Protein AF-A0A4W5KVM6-F1 (afdb_monomer_lite)

Organism: NCBI:txid62062

pLDDT: mean 79.89, std 21.56, range [33.38, 98.5]

Foldseek 3Di:
DDPLVVVLVVLLVVLVVVLVVVLVVLLVVLVVVLCVVCVPPPPPVVNVVSVVVSVVVSVVSSVVSVVVSVVVSVVVSVVVVVVVVVVVVVVVVVVPDDPPDDDDDDDDDDDDDDDDDDDDDDDDDDD

Sequence (127 aa):
MSSNEVFQTQLCTIMDIFVESAVREVSRLLDECFVAVMGNEENSLLKREMTRVNKTNTRKFASFMEVLSKTSIEKIALLTYVVESEVRAVEKTAENRPLRRAGGRTEGKPLRGEHVTDLAKVGYVPS

Structure (mmCIF, N/CA/C/O backbone):
data_AF-A0A4W5KVM6-F1
#
_entry.id   AF-A0A4W5KVM6-F1
#
loop_
_atom_site.group_PDB
_atom_site.id
_atom_site.type_symbol
_atom_site.label_atom_id
_atom_site.label_alt_id
_atom_site.label_comp_id
_atom_site.label_asym_id
_atom_site.label_entity_id
_atom_site.label_seq_id
_atom_site.pdbx_PDB_ins_code
_atom_site.Cartn_x
_atom_site.Cartn_y
_atom_site.Cartn_z
_atom_site.occupancy
_atom_site.B_iso_or_equiv
_atom_site.auth_seq_id
_atom_site.auth_comp_id
_atom_site.auth_asym_id
_atom_site.auth_atom_id
_atom_site.pdbx_PDB_model_num
ATOM 1 N N . MET A 1 1 ? -16.556 -11.329 21.165 1.00 61.12 1 MET A N 1
ATOM 2 C CA . MET A 1 1 ? -15.621 -10.225 20.881 1.00 61.12 1 MET A CA 1
ATOM 3 C C . MET A 1 1 ? -16.318 -8.924 21.204 1.00 61.12 1 MET A C 1
ATOM 5 O O . MET A 1 1 ? -17.520 -8.829 20.961 1.00 61.12 1 MET A O 1
ATOM 9 N N . SER A 1 2 ? -15.610 -7.970 21.798 1.00 80.25 2 SER A N 1
ATOM 10 C CA . SER A 1 2 ? -16.147 -6.620 22.001 1.00 80.25 2 SER A CA 1
ATOM 11 C C . SER A 1 2 ? -16.291 -5.893 20.653 1.00 80.25 2 SER A C 1
ATOM 13 O O . SER A 1 2 ? -15.625 -6.246 19.679 1.00 80.25 2 SER A O 1
ATOM 15 N N . SER A 1 3 ? -17.158 -4.878 20.566 1.00 81.94 3 SER A N 1
ATOM 16 C CA . SER A 1 3 ? -17.299 -4.053 19.351 1.00 81.94 3 SER A CA 1
ATOM 17 C C . SER A 1 3 ? -15.975 -3.404 18.932 1.00 81.94 3 SER A C 1
ATOM 19 O O . SER A 1 3 ? -15.699 -3.284 17.740 1.00 81.94 3 SER A O 1
ATOM 21 N N . ASN A 1 4 ? -15.137 -3.048 19.909 1.00 83.88 4 ASN A N 1
ATOM 22 C CA . ASN A 1 4 ? -13.805 -2.494 19.690 1.00 83.88 4 ASN A CA 1
ATOM 23 C C . ASN A 1 4 ? -12.874 -3.513 19.017 1.00 83.88 4 ASN A C 1
ATOM 25 O O . ASN A 1 4 ? -12.285 -3.213 17.986 1.00 83.88 4 ASN A O 1
ATOM 29 N N . GLU A 1 5 ? -12.813 -4.750 19.519 1.00 86.38 5 GLU A N 1
ATOM 30 C CA . GLU A 1 5 ? -11.994 -5.816 18.919 1.00 86.38 5 GLU A CA 1
ATOM 31 C C . GLU A 1 5 ? -12.366 -6.092 17.455 1.00 86.38 5 GLU A C 1
ATOM 33 O O . GLU A 1 5 ? -11.486 -6.285 16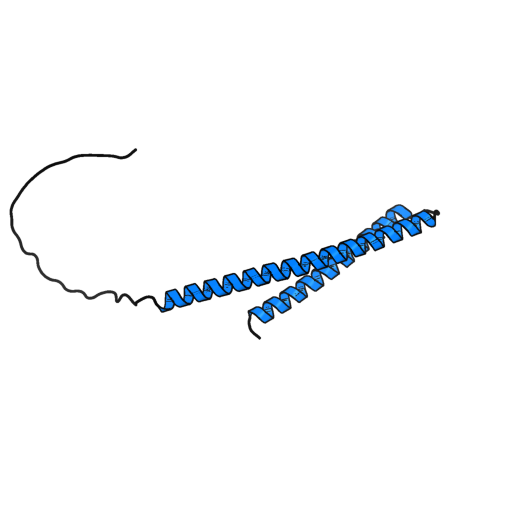.612 1.00 86.38 5 GLU A O 1
ATOM 38 N N . VAL A 1 6 ? -13.666 -6.086 17.139 1.00 90.69 6 VAL A N 1
ATOM 39 C CA . VAL A 1 6 ? -14.152 -6.263 15.761 1.00 90.69 6 VAL A CA 1
ATOM 40 C C . VAL A 1 6 ? -13.706 -5.097 14.880 1.00 90.69 6 VAL A C 1
ATOM 42 O O . VAL A 1 6 ? -13.172 -5.329 13.796 1.00 90.69 6 VAL A O 1
ATOM 45 N N . PHE A 1 7 ? -13.866 -3.860 15.357 1.00 90.69 7 PHE A N 1
ATOM 46 C CA . PHE A 1 7 ? -13.427 -2.664 14.639 1.00 90.69 7 PHE A CA 1
ATOM 47 C C . PHE A 1 7 ? -11.914 -2.671 14.382 1.00 90.69 7 PHE A C 1
ATOM 49 O O . PHE A 1 7 ? -11.499 -2.451 13.247 1.00 90.69 7 PHE A O 1
ATOM 56 N N . GLN A 1 8 ? -11.093 -2.994 15.387 1.00 91.38 8 GLN A N 1
ATOM 57 C CA . GLN A 1 8 ? -9.636 -3.085 15.222 1.00 91.38 8 GLN A CA 1
ATOM 58 C C . GLN A 1 8 ? -9.250 -4.146 14.190 1.00 91.38 8 GLN A C 1
ATOM 60 O O . GLN A 1 8 ? -8.423 -3.896 13.318 1.00 91.38 8 GLN A O 1
ATOM 65 N N . THR A 1 9 ? -9.893 -5.315 14.234 1.00 94.44 9 THR A N 1
ATOM 66 C CA . THR A 1 9 ? -9.628 -6.400 13.277 1.00 94.44 9 THR A CA 1
ATOM 67 C C . THR A 1 9 ? -9.968 -5.981 11.843 1.00 94.44 9 THR A C 1
ATOM 69 O O . THR A 1 9 ? -9.187 -6.213 10.915 1.00 94.44 9 THR A O 1
ATOM 72 N N . GLN A 1 10 ? -11.121 -5.333 11.650 1.00 95.25 10 GLN A N 1
ATOM 73 C CA . GLN A 1 10 ? -11.534 -4.817 10.344 1.00 95.25 10 GLN A CA 1
ATOM 74 C C . GLN A 1 10 ? -10.598 -3.715 9.850 1.00 95.25 10 GLN A C 1
ATOM 76 O O . GLN A 1 10 ? -10.205 -3.729 8.685 1.00 95.25 10 GLN A O 1
ATOM 81 N N . LEU A 1 11 ? -10.204 -2.796 10.732 1.00 95.06 11 LEU A N 1
ATOM 82 C CA . LEU A 1 11 ? -9.277 -1.720 10.407 1.00 95.06 11 LEU A CA 1
ATOM 83 C C . LEU A 1 11 ? -7.919 -2.266 9.955 1.00 95.06 11 LEU A C 1
ATOM 85 O O . LEU A 1 11 ? -7.428 -1.842 8.911 1.00 95.06 11 LEU A O 1
ATOM 89 N N . CYS A 1 12 ? -7.346 -3.231 10.681 1.00 95.88 12 CYS A N 1
ATOM 90 C CA . CYS A 1 12 ? -6.110 -3.902 10.272 1.00 95.88 12 CYS A CA 1
ATOM 91 C C . CYS A 1 12 ? -6.256 -4.526 8.880 1.00 95.88 12 CYS A C 1
ATOM 93 O O . CYS A 1 12 ? -5.450 -4.249 7.999 1.00 95.88 12 CYS A O 1
ATOM 95 N N . THR A 1 13 ? -7.339 -5.273 8.650 1.00 97.50 13 THR A N 1
ATOM 96 C CA . THR A 1 13 ? -7.599 -5.926 7.357 1.00 97.50 13 THR A CA 1
ATOM 97 C C . THR A 1 13 ? -7.682 -4.912 6.210 1.00 97.50 13 THR A C 1
ATOM 99 O O . THR A 1 13 ? -7.096 -5.114 5.149 1.00 97.50 13 THR A O 1
ATOM 102 N N . ILE A 1 14 ? -8.394 -3.799 6.412 1.00 97.06 14 ILE A N 1
ATOM 103 C CA . ILE A 1 14 ? -8.514 -2.728 5.412 1.00 97.06 14 ILE A CA 1
ATOM 104 C C . ILE A 1 14 ? -7.146 -2.105 5.127 1.00 97.06 14 ILE A C 1
ATOM 106 O O . ILE A 1 14 ? -6.797 -1.885 3.967 1.00 97.06 14 ILE A O 1
ATOM 110 N N . MET A 1 15 ? -6.370 -1.826 6.173 1.00 97.56 15 MET A N 1
ATOM 111 C CA . MET A 1 15 ? -5.050 -1.218 6.039 1.00 97.56 15 MET A CA 1
ATOM 112 C C . MET A 1 15 ? -4.055 -2.152 5.347 1.00 97.56 15 MET A C 1
ATOM 114 O O . MET A 1 15 ? -3.281 -1.678 4.519 1.00 97.56 15 MET A O 1
ATOM 118 N N . ASP A 1 16 ? -4.113 -3.459 5.602 1.00 97.25 16 ASP A N 1
ATOM 119 C CA . ASP A 1 16 ? -3.288 -4.454 4.913 1.00 97.25 16 ASP A CA 1
ATOM 120 C C . ASP A 1 16 ? -3.598 -4.482 3.409 1.00 97.25 16 ASP A C 1
ATOM 122 O O . ASP A 1 16 ? -2.691 -4.353 2.583 1.00 97.25 16 ASP A O 1
ATOM 126 N N . ILE A 1 17 ? -4.885 -4.538 3.039 1.00 98.19 17 ILE A N 1
ATOM 127 C CA . ILE A 1 17 ? -5.327 -4.490 1.633 1.00 98.19 17 ILE A CA 1
ATOM 128 C C . ILE A 1 17 ? -4.891 -3.181 0.963 1.00 98.19 17 ILE A C 1
ATOM 130 O O . ILE A 1 17 ? -4.470 -3.178 -0.200 1.00 98.19 17 ILE A O 1
ATOM 134 N N . PHE A 1 18 ? -4.994 -2.061 1.680 1.00 97.75 18 PHE A N 1
ATOM 135 C CA . PHE A 1 18 ? -4.585 -0.751 1.186 1.00 97.75 18 PHE A CA 1
ATOM 136 C C . PHE A 1 18 ? -3.077 -0.688 0.920 1.00 97.75 18 PHE A C 1
ATOM 138 O O . PHE A 1 18 ? -2.670 -0.271 -0.166 1.00 97.75 18 PHE A O 1
ATOM 145 N N . VAL A 1 19 ? -2.252 -1.141 1.870 1.00 98.31 19 VAL A N 1
ATOM 146 C CA . VAL A 1 19 ? -0.791 -1.201 1.718 1.00 98.31 19 VAL A CA 1
ATOM 147 C C . VAL A 1 19 ? -0.414 -2.084 0.535 1.00 98.31 19 VAL A C 1
ATOM 149 O O . VAL A 1 19 ? 0.345 -1.647 -0.330 1.00 98.31 19 VAL A O 1
ATOM 152 N N . GLU A 1 20 ? -0.972 -3.293 0.455 1.00 98.19 20 GLU A N 1
ATOM 153 C CA . GLU A 1 20 ? -0.683 -4.224 -0.636 1.00 98.19 20 GLU A CA 1
ATOM 154 C C . GLU A 1 20 ? -1.044 -3.616 -1.997 1.00 98.19 20 GLU A C 1
ATOM 156 O O . GLU A 1 20 ? -0.243 -3.634 -2.936 1.00 98.19 20 GLU A O 1
ATOM 161 N N . SER A 1 21 ? -2.232 -3.016 -2.094 1.00 98.50 21 SER A N 1
ATOM 162 C CA . SER A 1 21 ? -2.718 -2.412 -3.334 1.00 98.50 21 SER A CA 1
ATOM 163 C C . SER A 1 21 ? -1.875 -1.212 -3.759 1.00 98.50 21 SER A C 1
ATOM 165 O O . SER A 1 21 ? -1.535 -1.099 -4.935 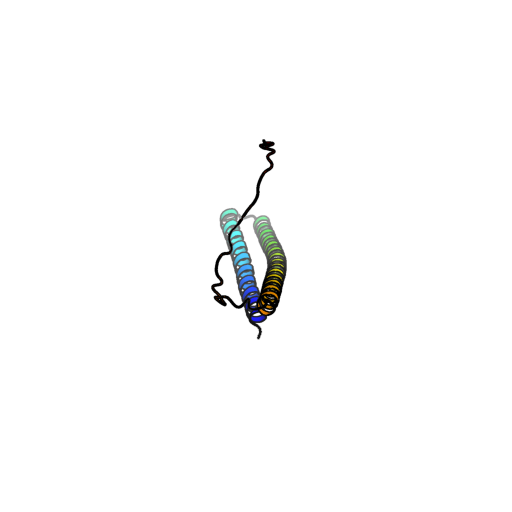1.00 98.50 21 SER A O 1
ATOM 167 N N . ALA A 1 22 ? -1.484 -0.351 -2.818 1.00 98.38 22 ALA A N 1
ATOM 168 C CA . ALA A 1 22 ? -0.632 0.798 -3.103 1.00 98.38 22 ALA A CA 1
ATOM 169 C C . ALA A 1 22 ? 0.763 0.369 -3.583 1.00 98.38 22 ALA A C 1
ATOM 171 O O . ALA A 1 22 ? 1.272 0.907 -4.566 1.00 98.38 22 ALA A O 1
ATOM 172 N N . VAL A 1 23 ? 1.383 -0.615 -2.921 1.00 98.44 23 VAL A N 1
ATOM 173 C CA . VAL A 1 23 ? 2.711 -1.125 -3.306 1.00 98.44 23 VAL A CA 1
ATOM 174 C C . VAL A 1 23 ? 2.665 -1.779 -4.683 1.00 98.44 23 VAL A C 1
ATOM 176 O O . VAL A 1 23 ? 3.545 -1.528 -5.511 1.00 98.44 23 VAL A O 1
ATOM 179 N N . ARG A 1 24 ? 1.626 -2.577 -4.950 1.00 98.31 24 ARG A N 1
ATOM 180 C CA . ARG A 1 24 ? 1.406 -3.202 -6.257 1.00 98.31 24 ARG A CA 1
ATOM 181 C C . ARG A 1 24 ? 1.255 -2.156 -7.358 1.00 98.31 24 ARG A C 1
ATOM 183 O O . ARG A 1 24 ? 1.882 -2.291 -8.404 1.00 98.31 24 ARG A O 1
ATOM 190 N N . GLU A 1 25 ? 0.473 -1.110 -7.113 1.00 98.44 25 GLU A N 1
ATOM 191 C CA . GLU A 1 25 ? 0.236 -0.058 -8.101 1.00 98.44 25 GLU A CA 1
ATOM 192 C C . GLU A 1 25 ? 1.498 0.764 -8.393 1.00 98.44 25 GLU A C 1
ATOM 194 O O . GLU A 1 25 ? 1.830 0.993 -9.554 1.00 98.44 25 GLU A O 1
ATOM 199 N N . VAL A 1 26 ? 2.271 1.134 -7.368 1.00 97.94 26 VAL A N 1
ATOM 200 C CA . VAL A 1 26 ? 3.557 1.822 -7.570 1.00 97.94 26 VAL A CA 1
ATOM 201 C C . VAL A 1 26 ? 4.544 0.944 -8.338 1.00 97.94 26 VAL A C 1
ATOM 203 O O . VAL A 1 26 ? 5.219 1.439 -9.239 1.00 97.94 26 VAL A O 1
ATOM 206 N N . SER A 1 27 ? 4.614 -0.355 -8.030 1.00 97.75 27 SER A N 1
ATOM 207 C CA . SER A 1 27 ? 5.453 -1.291 -8.789 1.00 97.75 27 SER A CA 1
ATOM 208 C C . SER A 1 27 ? 5.046 -1.329 -10.263 1.00 97.75 27 SER A C 1
ATOM 210 O O . SER A 1 27 ? 5.906 -1.204 -11.132 1.00 97.75 27 SER A O 1
ATOM 212 N N . ARG A 1 28 ? 3.739 -1.434 -10.545 1.00 97.69 28 ARG A N 1
ATOM 213 C CA . ARG A 1 28 ? 3.195 -1.441 -11.911 1.00 97.69 28 ARG A CA 1
ATOM 214 C C . ARG A 1 28 ? 3.568 -0.167 -12.671 1.00 97.69 28 ARG A C 1
ATOM 216 O O . ARG A 1 28 ? 4.052 -0.249 -13.794 1.00 97.69 28 ARG A O 1
ATOM 223 N N . LEU A 1 29 ? 3.401 1.002 -12.051 1.00 97.19 29 LEU A N 1
ATOM 224 C CA . LEU A 1 29 ? 3.742 2.290 -12.664 1.00 97.19 29 LEU A CA 1
ATOM 225 C C . LEU A 1 29 ? 5.241 2.417 -12.965 1.00 97.19 29 LEU A C 1
ATOM 227 O O . LEU A 1 29 ? 5.620 2.952 -14.006 1.00 97.19 29 LEU A O 1
ATOM 231 N N . LEU A 1 30 ? 6.102 1.915 -12.075 1.00 95.62 30 LEU A N 1
ATOM 232 C CA . LEU A 1 30 ? 7.548 1.903 -12.297 1.00 95.62 30 LEU A CA 1
ATOM 233 C C . LEU A 1 30 ? 7.936 0.990 -13.466 1.00 95.62 30 LEU A C 1
ATOM 235 O O . LEU A 1 30 ? 8.806 1.362 -14.257 1.00 95.62 30 LEU A O 1
ATOM 239 N N . ASP A 1 31 ? 7.289 -0.168 -13.594 1.00 93.50 31 ASP A N 1
ATOM 240 C CA . ASP A 1 31 ? 7.505 -1.092 -14.709 1.00 93.50 31 ASP A CA 1
ATOM 241 C C . ASP A 1 31 ? 7.020 -0.494 -16.040 1.00 93.50 31 ASP A C 1
ATOM 243 O O . ASP A 1 31 ? 7.731 -0.563 -17.042 1.00 93.50 31 ASP A O 1
ATOM 247 N N . GLU A 1 32 ? 5.869 0.181 -16.055 1.00 94.25 32 GLU A N 1
ATOM 248 C CA . GLU A 1 32 ? 5.371 0.889 -17.243 1.00 94.25 32 GLU A CA 1
ATOM 249 C C . GLU A 1 32 ? 6.297 2.025 -17.673 1.00 94.25 32 GLU A C 1
ATOM 251 O O . GLU A 1 32 ? 6.633 2.140 -18.854 1.00 94.25 32 GLU A O 1
ATOM 256 N N . CYS A 1 33 ? 6.780 2.824 -16.718 1.00 91.38 33 CYS A N 1
ATOM 257 C CA . CYS A 1 33 ? 7.770 3.861 -16.995 1.00 91.38 33 CYS A CA 1
ATOM 258 C C . CYS A 1 33 ? 9.075 3.259 -17.530 1.00 91.38 33 CYS A C 1
ATOM 260 O O . CYS A 1 33 ? 9.666 3.806 -18.459 1.00 91.38 33 CYS A O 1
ATOM 262 N N . PHE A 1 34 ? 9.522 2.126 -16.978 1.00 91.00 34 PHE A N 1
ATOM 263 C CA . PHE A 1 34 ? 10.698 1.420 -17.481 1.00 91.00 34 PHE A CA 1
ATOM 264 C C . PHE A 1 34 ? 10.515 1.005 -18.938 1.00 91.00 34 PHE A C 1
ATOM 266 O O . PHE A 1 34 ? 11.386 1.293 -19.752 1.00 91.00 34 PHE A O 1
ATOM 273 N N . VAL A 1 35 ? 9.389 0.378 -19.285 1.00 91.00 35 VAL A N 1
ATOM 274 C CA . VAL A 1 35 ? 9.106 -0.041 -20.665 1.00 91.00 35 VAL A CA 1
ATOM 275 C C . VAL A 1 35 ? 9.055 1.166 -21.605 1.00 91.00 35 VAL A C 1
ATOM 277 O O . VAL A 1 35 ? 9.642 1.117 -22.685 1.00 91.00 35 VAL A O 1
ATOM 280 N N . ALA A 1 36 ? 8.416 2.261 -21.187 1.00 90.19 36 ALA A N 1
ATOM 281 C CA . ALA A 1 36 ? 8.313 3.478 -21.987 1.00 90.19 36 ALA A CA 1
ATOM 282 C C . ALA A 1 36 ? 9.675 4.153 -22.232 1.00 90.19 36 ALA A C 1
ATOM 284 O O . ALA A 1 36 ? 9.942 4.608 -23.342 1.00 90.19 36 ALA A O 1
ATOM 285 N N . VAL A 1 37 ? 10.546 4.205 -21.218 1.00 87.06 37 VAL A N 1
ATOM 286 C CA . VAL A 1 37 ? 11.867 4.855 -21.309 1.00 87.06 37 VAL A CA 1
ATOM 287 C C . VAL A 1 37 ? 12.899 3.960 -21.998 1.00 87.06 37 VAL A C 1
ATOM 289 O O . VAL A 1 37 ? 13.708 4.445 -22.782 1.00 87.06 37 VAL A O 1
ATOM 292 N N . MET A 1 38 ? 12.880 2.654 -21.726 1.00 87.88 38 MET A N 1
ATOM 293 C CA . MET A 1 38 ? 13.914 1.707 -22.166 1.00 87.88 38 MET A CA 1
ATOM 294 C C . MET A 1 38 ? 13.571 0.971 -23.467 1.00 87.88 38 MET A C 1
ATOM 296 O O . MET A 1 38 ? 14.318 0.069 -23.850 1.00 87.88 38 MET A O 1
ATOM 300 N N . GLY A 1 39 ? 12.459 1.323 -24.122 1.00 82.38 39 GLY A N 1
ATOM 301 C CA . GLY A 1 39 ? 11.808 0.586 -25.214 1.00 82.38 39 GLY A CA 1
ATOM 302 C C . GLY A 1 39 ? 12.736 -0.245 -26.109 1.00 82.38 39 GLY A C 1
ATOM 303 O O . GLY A 1 39 ? 12.699 -1.475 -26.053 1.00 82.38 39 GLY A O 1
ATOM 304 N N . ASN A 1 40 ? 13.589 0.407 -26.906 1.00 84.00 40 ASN A N 1
ATOM 305 C CA . ASN A 1 40 ? 14.548 -0.260 -27.801 1.00 84.00 40 ASN A CA 1
ATOM 306 C C . ASN A 1 40 ? 16.004 -0.217 -27.304 1.00 84.00 40 ASN A C 1
ATOM 308 O O . ASN A 1 40 ? 16.902 -0.597 -28.046 1.00 84.00 40 ASN A O 1
ATOM 312 N N . GLU A 1 41 ? 16.244 0.243 -26.077 1.00 87.62 41 GLU A N 1
ATOM 313 C CA . GLU A 1 41 ? 17.591 0.526 -25.584 1.00 87.62 41 GLU A CA 1
ATOM 314 C C . GLU A 1 41 ? 18.457 -0.743 -25.589 1.00 87.62 41 GLU A C 1
ATOM 316 O O . GLU A 1 41 ? 18.130 -1.739 -24.943 1.00 87.62 41 GLU A O 1
ATOM 321 N N . GLU A 1 42 ? 19.576 -0.740 -26.303 1.00 86.62 42 GLU A N 1
ATOM 322 C CA . GLU A 1 42 ? 20.454 -1.912 -26.400 1.00 86.62 42 GLU A CA 1
ATOM 323 C C . GLU A 1 42 ? 21.429 -2.004 -25.219 1.00 86.62 42 GLU A C 1
ATOM 325 O O . GLU A 1 42 ? 21.982 -3.072 -24.935 1.00 86.62 42 GLU A O 1
ATOM 330 N N . ASN A 1 43 ? 21.597 -0.912 -24.467 1.00 90.38 43 ASN A N 1
ATOM 331 C CA . ASN A 1 43 ? 22.461 -0.867 -23.302 1.00 90.38 43 ASN A CA 1
ATOM 332 C C . ASN A 1 43 ? 21.915 -1.735 -22.153 1.00 90.38 43 ASN A C 1
ATOM 334 O O . ASN A 1 43 ? 21.088 -1.330 -21.327 1.00 90.38 43 ASN A O 1
ATOM 338 N N . SER A 1 44 ? 22.442 -2.956 -22.074 1.00 89.50 44 SER A N 1
ATOM 339 C CA . SER A 1 44 ? 22.087 -3.943 -21.054 1.00 89.50 44 SER A CA 1
ATOM 340 C C . SER A 1 44 ? 22.437 -3.499 -19.629 1.00 89.50 44 SER A C 1
ATOM 342 O O . SER A 1 44 ? 21.713 -3.846 -18.691 1.00 89.50 44 SER A O 1
ATOM 344 N N . LEU A 1 45 ? 23.498 -2.700 -19.449 1.00 92.69 45 LEU A N 1
ATOM 345 C CA . LEU A 1 45 ? 23.872 -2.152 -18.143 1.00 92.69 45 LEU A CA 1
ATOM 346 C C . LEU A 1 45 ? 22.826 -1.151 -17.660 1.00 92.69 45 LEU A C 1
ATOM 348 O O . LEU A 1 45 ? 22.378 -1.248 -16.518 1.00 92.69 45 LEU A O 1
ATOM 352 N N . LEU A 1 46 ? 22.380 -0.249 -18.535 1.00 91.31 46 LEU A N 1
ATOM 353 C CA . LEU A 1 46 ? 21.341 0.723 -18.206 1.00 91.31 46 LEU A CA 1
ATOM 354 C C . LEU A 1 46 ? 20.011 0.028 -17.874 1.00 91.31 46 LEU A C 1
ATOM 356 O O . LEU A 1 46 ? 19.392 0.342 -16.858 1.00 91.31 46 LEU A O 1
ATOM 360 N N . LYS A 1 47 ? 19.614 -0.989 -18.655 1.00 91.12 47 LYS A N 1
ATOM 361 C CA . LYS A 1 47 ? 18.425 -1.824 -18.377 1.00 91.12 47 LYS A CA 1
ATOM 362 C C . LYS A 1 47 ? 18.489 -2.497 -17.015 1.00 91.12 47 LYS A C 1
ATOM 364 O O . LYS A 1 47 ? 17.530 -2.436 -16.236 1.00 91.12 47 LYS A O 1
ATOM 369 N N . ARG A 1 48 ? 19.626 -3.123 -16.710 1.00 92.00 48 ARG A N 1
ATOM 370 C CA . ARG A 1 48 ? 19.853 -3.765 -15.415 1.00 92.00 48 ARG A CA 1
ATOM 371 C C . ARG A 1 48 ? 19.751 -2.753 -14.283 1.00 92.00 48 ARG A C 1
ATOM 373 O O . ARG A 1 48 ? 19.136 -3.048 -13.258 1.00 92.00 48 ARG A O 1
ATOM 380 N N . GLU A 1 49 ? 20.331 -1.577 -14.473 1.00 93.5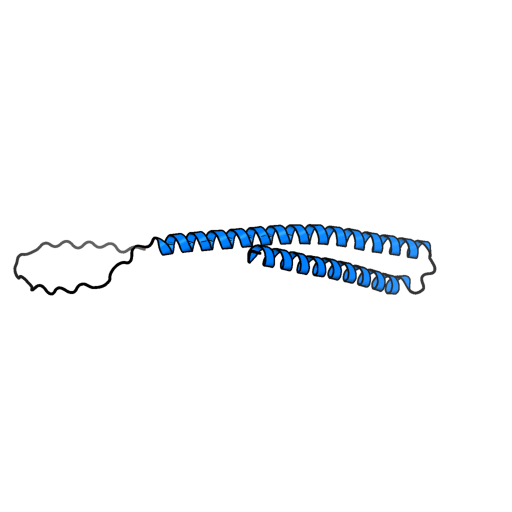6 49 GLU A N 1
ATOM 381 C CA . GLU A 1 49 ? 20.435 -0.608 -13.399 1.00 93.56 49 GLU A CA 1
ATOM 382 C C . GLU A 1 49 ? 19.129 0.122 -13.120 1.00 93.56 49 GLU A C 1
ATOM 384 O O . GLU A 1 49 ? 18.736 0.254 -11.960 1.00 93.56 49 GLU A O 1
ATOM 389 N N . MET A 1 50 ? 18.366 0.440 -14.161 1.00 92.12 50 MET A N 1
ATOM 390 C CA . MET A 1 50 ? 17.009 0.950 -14.004 1.00 92.12 50 MET A CA 1
ATOM 391 C C . MET A 1 50 ? 16.095 -0.080 -13.318 1.00 92.12 50 MET A C 1
ATOM 393 O O . MET A 1 50 ? 15.373 0.253 -12.379 1.00 92.12 50 MET A O 1
ATOM 397 N N . THR A 1 51 ? 16.207 -1.366 -13.678 1.00 92.44 51 THR A N 1
ATOM 398 C CA . THR A 1 51 ? 15.486 -2.451 -12.983 1.00 92.44 51 THR A CA 1
ATOM 399 C C . THR A 1 51 ? 15.857 -2.511 -11.495 1.00 92.44 51 THR A C 1
ATOM 401 O O . THR A 1 51 ? 14.995 -2.689 -10.630 1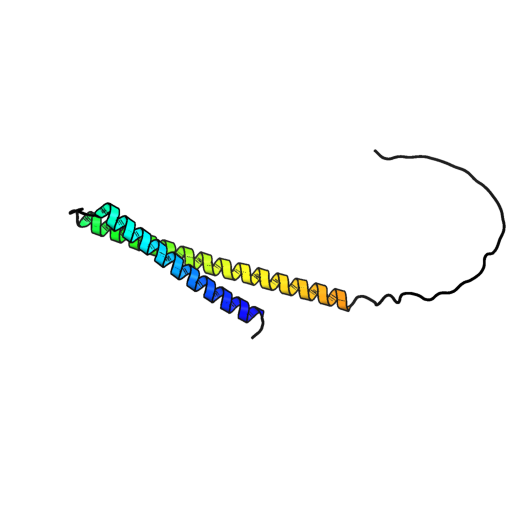.00 92.44 51 THR A O 1
ATOM 404 N N . ARG A 1 52 ? 17.147 -2.355 -11.162 1.00 95.81 52 ARG A N 1
ATOM 405 C CA . ARG A 1 52 ? 17.626 -2.347 -9.771 1.00 95.81 52 ARG A CA 1
ATOM 406 C C . ARG A 1 52 ? 17.061 -1.164 -8.988 1.00 95.81 52 ARG A C 1
ATOM 408 O O . ARG A 1 52 ? 16.656 -1.339 -7.832 1.00 95.81 52 ARG A O 1
ATOM 415 N N . VAL A 1 53 ? 17.025 0.018 -9.599 1.00 95.06 53 VAL A N 1
ATOM 416 C CA . VAL A 1 53 ? 16.455 1.232 -9.004 1.00 95.06 53 VAL A CA 1
ATOM 417 C C . VAL A 1 53 ? 14.957 1.058 -8.759 1.00 95.06 53 VAL A C 1
ATOM 419 O O . VAL A 1 53 ? 14.524 1.252 -7.625 1.00 95.06 53 VAL A O 1
ATOM 422 N N . ASN A 1 54 ? 14.186 0.579 -9.739 1.00 95.25 54 ASN A N 1
ATOM 423 C CA . ASN A 1 54 ? 12.744 0.340 -9.590 1.00 95.25 54 ASN A CA 1
ATOM 424 C C . ASN A 1 54 ? 12.426 -0.637 -8.451 1.00 95.25 54 ASN A C 1
ATOM 426 O O . ASN A 1 54 ? 11.597 -0.346 -7.583 1.00 95.25 54 ASN A O 1
ATOM 430 N N . LYS A 1 55 ? 13.153 -1.760 -8.376 1.00 96.19 55 LYS A N 1
ATOM 431 C CA . LYS A 1 55 ? 13.026 -2.720 -7.264 1.00 96.19 55 LYS A CA 1
ATOM 432 C C . LYS A 1 55 ? 13.382 -2.097 -5.917 1.00 96.19 55 LYS A C 1
ATOM 434 O O . LYS A 1 55 ? 12.781 -2.415 -4.893 1.00 96.19 55 LYS A O 1
ATOM 439 N N . THR A 1 56 ? 14.385 -1.225 -5.883 1.00 97.88 56 THR A N 1
ATOM 440 C CA . THR A 1 56 ? 14.792 -0.536 -4.652 1.00 97.88 56 THR A CA 1
ATOM 441 C C . THR A 1 56 ? 13.743 0.480 -4.211 1.00 97.88 56 THR A C 1
ATOM 443 O O . THR A 1 56 ? 13.408 0.516 -3.030 1.00 97.88 56 THR A O 1
ATOM 446 N N . ASN A 1 57 ? 13.179 1.247 -5.141 1.00 97.50 57 ASN A N 1
ATOM 447 C CA . ASN A 1 57 ? 12.131 2.222 -4.856 1.00 97.50 57 ASN A CA 1
ATOM 448 C C . ASN A 1 57 ? 10.840 1.546 -4.392 1.00 97.50 57 ASN A C 1
ATOM 450 O O . ASN A 1 57 ? 10.282 1.961 -3.382 1.00 97.50 57 ASN A O 1
ATOM 454 N N . THR A 1 58 ? 10.436 0.449 -5.038 1.00 98.19 58 THR A N 1
ATOM 455 C CA . THR A 1 58 ? 9.273 -0.352 -4.617 1.00 98.19 58 THR A CA 1
ATOM 456 C C . THR A 1 58 ? 9.447 -0.873 -3.190 1.00 98.19 58 THR A C 1
ATOM 458 O O . THR A 1 58 ? 8.545 -0.735 -2.369 1.00 98.19 58 THR A O 1
ATOM 461 N N . ARG A 1 59 ? 10.634 -1.396 -2.843 1.00 98.19 59 ARG A N 1
ATOM 462 C CA . ARG A 1 59 ? 10.926 -1.845 -1.470 1.00 98.19 59 ARG A CA 1
ATOM 463 C C . ARG A 1 59 ? 10.881 -0.704 -0.456 1.00 98.19 59 ARG A C 1
ATOM 465 O O . ARG A 1 59 ? 10.283 -0.865 0.599 1.00 98.19 59 ARG A O 1
ATOM 472 N N . LYS A 1 60 ? 11.480 0.450 -0.772 1.00 98.31 60 LYS A N 1
ATOM 473 C CA . LYS A 1 60 ? 11.432 1.635 0.103 1.00 98.31 60 LYS A CA 1
ATOM 474 C C . LYS A 1 60 ? 9.998 2.110 0.326 1.00 98.31 60 LYS A C 1
ATOM 476 O O . LYS A 1 60 ? 9.635 2.429 1.453 1.00 98.31 60 LYS A O 1
ATOM 481 N N . PHE A 1 61 ? 9.194 2.128 -0.734 1.00 98.44 61 PHE A N 1
ATOM 482 C CA . PHE A 1 61 ? 7.787 2.494 -0.657 1.00 98.44 61 PHE A CA 1
ATOM 483 C C . PHE A 1 61 ? 6.989 1.498 0.194 1.00 98.44 61 PHE A C 1
ATOM 485 O O . PHE A 1 61 ? 6.233 1.921 1.060 1.00 98.44 61 PHE A O 1
ATOM 492 N N . ALA A 1 62 ? 7.222 0.192 0.036 1.00 98.38 62 ALA A N 1
ATOM 493 C CA . ALA A 1 62 ? 6.600 -0.832 0.874 1.00 98.38 62 ALA A CA 1
ATOM 494 C C . ALA A 1 62 ? 6.932 -0.652 2.362 1.00 98.38 62 ALA A C 1
ATOM 496 O O . ALA A 1 62 ? 6.024 -0.620 3.188 1.00 98.38 62 ALA A O 1
ATOM 497 N N . SER A 1 63 ? 8.209 -0.444 2.703 1.00 98.50 63 SER A N 1
ATOM 498 C CA . SER A 1 63 ? 8.614 -0.176 4.089 1.00 98.50 63 SER A CA 1
ATOM 499 C C . SER A 1 63 ? 7.981 1.100 4.648 1.00 98.50 63 SER A C 1
ATOM 501 O O . SER A 1 63 ? 7.562 1.128 5.802 1.00 98.50 63 SER A O 1
ATOM 503 N N . PHE A 1 64 ? 7.882 2.157 3.838 1.00 98.38 64 PHE A N 1
ATOM 504 C CA . PHE A 1 64 ? 7.196 3.385 4.236 1.00 98.38 64 PHE A CA 1
ATOM 505 C C . PHE A 1 64 ? 5.710 3.135 4.527 1.00 98.38 64 PHE A C 1
ATOM 507 O O . PHE A 1 64 ? 5.213 3.550 5.572 1.00 98.38 64 PHE A O 1
ATOM 514 N N . MET A 1 65 ? 5.018 2.426 3.633 1.00 98.31 65 MET A N 1
ATOM 515 C CA . MET A 1 65 ? 3.596 2.118 3.775 1.00 98.31 65 MET A CA 1
ATOM 516 C C . MET A 1 65 ? 3.311 1.224 4.984 1.00 98.31 65 MET A C 1
ATOM 518 O O . MET A 1 65 ? 2.315 1.444 5.663 1.00 98.31 65 MET A O 1
ATOM 522 N N . GLU A 1 66 ? 4.197 0.278 5.297 1.00 97.75 66 GLU A N 1
ATOM 523 C CA . GLU A 1 66 ? 4.095 -0.564 6.493 1.00 97.75 66 GLU A CA 1
ATOM 524 C C . GLU A 1 66 ? 4.194 0.255 7.791 1.00 97.75 66 GLU A C 1
ATOM 526 O O . GLU A 1 66 ? 3.405 0.073 8.717 1.00 97.75 66 GLU A O 1
ATOM 531 N N . VAL A 1 67 ? 5.153 1.182 7.877 1.00 98.19 67 VAL A N 1
ATOM 532 C CA . VAL A 1 67 ? 5.289 2.052 9.057 1.00 98.19 67 VAL A CA 1
ATOM 533 C C . VAL A 1 67 ? 4.097 3.002 9.165 1.00 98.19 67 VAL A C 1
ATOM 535 O O . VAL A 1 67 ? 3.546 3.192 10.253 1.00 98.19 67 VAL A O 1
ATOM 538 N N . LEU A 1 68 ? 3.680 3.584 8.038 1.00 97.88 68 LEU A N 1
ATOM 539 C CA . LEU A 1 68 ? 2.538 4.488 7.979 1.00 97.88 68 LEU A CA 1
ATOM 540 C C . LEU A 1 68 ? 1.248 3.783 8.406 1.00 97.88 68 LEU A C 1
ATOM 542 O O . LEU A 1 68 ? 0.474 4.361 9.173 1.00 97.88 68 LEU A O 1
ATOM 546 N N . SER A 1 69 ? 1.018 2.550 7.945 1.00 97.88 69 SER A N 1
ATOM 547 C CA . SER A 1 69 ? -0.195 1.805 8.266 1.00 97.88 69 SER A CA 1
ATOM 548 C C . SER A 1 69 ? -0.268 1.456 9.744 1.00 97.88 69 SER A C 1
ATOM 550 O O . SER A 1 69 ? -1.261 1.797 10.386 1.00 97.88 69 SER A O 1
ATOM 552 N N . LYS A 1 70 ? 0.807 0.897 10.313 1.00 96.81 70 LYS A N 1
ATOM 553 C CA . LYS A 1 70 ? 0.898 0.578 11.747 1.00 96.81 70 LYS A CA 1
ATOM 554 C C . LYS A 1 70 ? 0.662 1.812 12.614 1.00 96.81 70 LYS A C 1
ATOM 556 O O . LYS A 1 70 ? -0.217 1.801 13.469 1.00 96.81 70 LYS A O 1
ATOM 561 N N . THR A 1 71 ? 1.356 2.911 12.313 1.00 97.56 71 THR A N 1
ATOM 562 C CA . THR A 1 71 ? 1.202 4.175 13.055 1.00 97.56 71 THR A CA 1
ATOM 563 C C . THR A 1 71 ? -0.229 4.714 12.968 1.00 97.56 71 THR A C 1
ATOM 565 O O . THR A 1 71 ? -0.757 5.276 13.927 1.00 97.56 71 THR A O 1
ATOM 568 N N . SER A 1 72 ? -0.871 4.574 11.806 1.00 97.06 72 SER A N 1
ATOM 569 C CA . SER A 1 72 ? -2.248 5.035 11.609 1.00 97.06 72 SER A CA 1
ATOM 570 C C . SER A 1 72 ? -3.240 4.184 12.400 1.00 97.06 72 SER A C 1
ATOM 572 O O . SER A 1 72 ? -4.106 4.746 13.067 1.00 97.06 72 SER A O 1
ATOM 574 N N . ILE A 1 73 ? -3.082 2.856 12.386 1.00 96.19 73 ILE A N 1
ATOM 575 C CA . ILE A 1 73 ? -3.898 1.927 13.180 1.00 96.19 73 ILE A CA 1
ATOM 576 C C . ILE A 1 73 ? -3.778 2.261 14.669 1.00 96.19 73 ILE A C 1
ATOM 578 O O . ILE A 1 73 ? -4.795 2.443 15.331 1.00 96.19 73 ILE A O 1
ATOM 582 N N . GLU A 1 74 ? -2.557 2.429 15.183 1.00 95.12 74 GLU A N 1
ATOM 583 C CA . GLU A 1 74 ? -2.309 2.785 16.587 1.00 95.12 74 GLU A CA 1
ATOM 584 C C . GLU A 1 74 ? -3.010 4.092 16.984 1.00 95.12 74 GLU A C 1
ATOM 586 O O . GLU A 1 74 ? -3.682 4.161 18.015 1.00 95.12 74 GLU A O 1
ATOM 591 N N . LYS A 1 75 ? -2.911 5.134 16.148 1.00 95.81 75 LYS A N 1
ATOM 592 C CA . LYS A 1 75 ? -3.575 6.421 16.402 1.00 95.81 75 LYS A CA 1
ATOM 593 C C . LYS A 1 75 ? -5.095 6.306 16.383 1.00 95.81 75 LYS A C 1
ATOM 595 O O . LYS A 1 75 ? -5.754 6.899 17.234 1.00 95.81 75 LYS A O 1
ATOM 600 N N . ILE A 1 76 ? -5.653 5.555 15.436 1.00 94.56 76 ILE A N 1
ATOM 601 C CA . ILE A 1 76 ? -7.099 5.332 15.360 1.00 94.56 76 ILE A CA 1
ATOM 602 C C . ILE A 1 76 ? -7.572 4.547 16.588 1.00 94.56 76 ILE A C 1
ATOM 604 O O . ILE A 1 76 ? -8.562 4.935 17.200 1.00 94.56 76 ILE A O 1
ATOM 608 N N . ALA A 1 77 ? -6.839 3.514 17.010 1.00 90.69 77 ALA A N 1
ATOM 609 C CA . ALA A 1 77 ? -7.157 2.741 18.206 1.00 90.69 77 ALA A CA 1
ATOM 610 C C . ALA A 1 77 ? -7.194 3.605 19.475 1.00 90.69 77 ALA A C 1
ATOM 612 O O . ALA A 1 77 ? -8.131 3.497 20.271 1.00 90.69 77 ALA A O 1
ATOM 613 N N . LEU A 1 78 ? -6.223 4.511 19.637 1.00 91.19 78 LEU A N 1
ATOM 614 C CA . LEU A 1 78 ? -6.209 5.475 20.739 1.00 91.19 78 LEU A CA 1
ATOM 615 C C . LEU A 1 78 ? -7.432 6.399 20.707 1.00 91.19 78 LEU A C 1
ATOM 617 O O . LEU A 1 78 ? -8.056 6.618 21.744 1.00 91.19 78 LEU A O 1
ATOM 621 N N . LEU A 1 79 ? -7.806 6.909 19.531 1.00 90.94 79 LEU A N 1
ATOM 622 C CA . LEU A 1 79 ? -8.998 7.747 19.383 1.00 90.94 79 LEU A CA 1
ATOM 623 C C . LEU A 1 79 ? -10.278 6.978 19.730 1.00 90.94 79 LEU A C 1
ATOM 625 O O . LEU A 1 79 ? -11.119 7.506 20.454 1.00 90.94 79 LEU A O 1
ATOM 629 N N . THR A 1 80 ? -10.411 5.724 19.289 1.00 88.81 80 THR A N 1
ATOM 630 C CA . THR A 1 80 ? -11.549 4.865 19.651 1.00 88.81 80 THR A CA 1
ATOM 631 C C . THR A 1 80 ? -11.636 4.665 21.165 1.00 88.81 80 THR A C 1
ATOM 633 O O . THR A 1 80 ? -12.716 4.798 21.737 1.00 88.81 80 THR A O 1
ATOM 636 N N . TYR A 1 81 ? -10.507 4.413 21.836 1.00 87.31 81 TYR A N 1
ATOM 637 C CA . TYR A 1 81 ? -10.465 4.281 23.294 1.00 87.31 81 TYR A CA 1
ATOM 638 C C . TYR A 1 81 ? -10.900 5.566 24.015 1.00 87.31 81 TYR A C 1
ATOM 640 O O . TYR A 1 81 ? -11.706 5.509 24.946 1.00 87.31 81 TYR A O 1
ATOM 648 N N . VAL A 1 82 ? -10.399 6.728 23.578 1.00 87.06 82 VAL A N 1
ATOM 649 C CA . VAL A 1 82 ? -10.773 8.026 24.160 1.00 87.06 82 VAL A CA 1
ATOM 650 C C . VAL A 1 82 ? -12.278 8.249 24.033 1.00 87.06 82 VAL A C 1
ATOM 652 O O . VAL A 1 82 ? -12.930 8.504 25.044 1.00 87.06 82 VAL A O 1
ATOM 655 N N . VAL A 1 83 ? -12.846 8.046 22.841 1.00 86.06 83 VAL A N 1
ATOM 656 C CA . VAL A 1 83 ? -14.289 8.195 22.599 1.00 86.06 83 VAL A CA 1
ATOM 657 C C . VAL A 1 83 ? -15.104 7.276 23.511 1.00 86.06 83 VAL A C 1
ATOM 659 O O . VAL A 1 83 ? -16.046 7.727 24.160 1.00 86.06 83 VAL A O 1
ATOM 662 N N . GLU A 1 84 ? -14.730 6.000 23.629 1.00 84.88 84 GLU A N 1
ATOM 663 C CA . GLU A 1 84 ? -15.420 5.071 24.530 1.00 84.88 84 GLU A CA 1
ATOM 664 C C . GLU A 1 84 ? -15.336 5.499 26.001 1.00 84.88 84 GLU A C 1
ATOM 666 O O . GLU A 1 84 ? -16.290 5.309 26.760 1.00 84.88 84 GLU A O 1
ATOM 671 N N . SER A 1 85 ? -14.204 6.064 26.427 1.00 84.62 85 SER A N 1
ATOM 672 C CA . SER A 1 85 ? -14.015 6.527 27.803 1.00 84.62 85 SER A CA 1
ATOM 673 C C . SER A 1 85 ? -14.849 7.773 28.124 1.00 84.62 85 SER A C 1
ATOM 675 O O . SER A 1 85 ? -15.454 7.843 29.197 1.00 84.62 85 SER A O 1
ATOM 677 N N . GLU A 1 86 ? -14.951 8.717 27.184 1.00 85.12 86 GLU A N 1
ATOM 678 C CA . GLU A 1 86 ? -15.760 9.929 27.328 1.00 85.12 86 GLU A CA 1
ATOM 679 C C . GLU A 1 86 ? -17.253 9.599 27.361 1.00 85.12 86 GLU A C 1
ATOM 681 O O . GLU A 1 86 ? -17.971 10.091 28.234 1.00 85.12 86 GLU A O 1
ATOM 686 N N . VAL A 1 87 ? -17.714 8.695 26.489 1.00 81.75 87 VAL A N 1
ATOM 687 C CA . VAL A 1 87 ? -19.105 8.215 26.491 1.00 81.75 87 VAL A CA 1
ATOM 688 C C . VAL A 1 87 ? -19.457 7.598 27.846 1.00 81.75 87 VAL A C 1
ATOM 690 O O . VAL A 1 87 ? -20.433 8.014 28.471 1.00 81.75 87 VAL A O 1
ATOM 693 N N . ARG A 1 88 ? -18.616 6.696 28.374 1.00 81.62 88 ARG A N 1
ATOM 694 C CA . ARG A 1 88 ? -18.845 6.088 29.699 1.00 81.62 88 ARG A CA 1
ATOM 695 C C . ARG A 1 88 ? -18.865 7.119 30.832 1.00 81.62 88 ARG A C 1
ATOM 697 O O . ARG A 1 88 ? -19.590 6.940 31.811 1.00 81.62 88 ARG A O 1
ATOM 704 N N . ALA A 1 89 ? -18.058 8.178 30.752 1.00 79.12 89 ALA A N 1
ATOM 705 C CA . ALA A 1 89 ? -18.052 9.245 31.755 1.00 79.12 89 ALA A CA 1
ATOM 706 C C . ALA A 1 89 ? -19.349 10.077 31.714 1.00 79.12 89 ALA A C 1
ATOM 708 O O . ALA A 1 89 ? -19.918 10.406 32.762 1.00 79.12 89 ALA A O 1
ATOM 709 N N . VAL A 1 90 ? -19.856 10.374 30.515 1.00 78.88 90 VAL A N 1
ATOM 710 C CA . VAL A 1 90 ? -21.136 11.071 30.321 1.00 78.88 90 VAL A CA 1
ATOM 711 C C . VAL A 1 90 ? -22.309 10.217 30.809 1.00 78.88 90 VAL A C 1
ATOM 713 O O . VAL A 1 90 ? -23.174 10.724 31.521 1.00 78.88 90 VAL A O 1
ATOM 716 N N . GLU A 1 91 ? -22.319 8.918 30.516 1.00 79.31 91 GLU A N 1
ATOM 717 C CA . GLU A 1 91 ? -23.361 7.996 30.988 1.00 79.31 91 GLU A CA 1
ATOM 718 C C . GLU A 1 91 ? -23.435 7.961 32.522 1.00 79.31 91 GLU A C 1
ATOM 720 O O . GLU A 1 91 ? -24.505 8.164 33.096 1.00 79.31 91 GLU A O 1
ATOM 725 N N . LYS A 1 92 ? -22.288 7.843 33.207 1.00 76.75 92 LYS A N 1
ATOM 726 C CA . LYS A 1 92 ? -22.228 7.860 34.682 1.00 76.75 92 LYS A CA 1
ATOM 727 C C . LYS A 1 92 ? -22.714 9.174 35.300 1.00 76.75 92 LYS A C 1
ATOM 729 O O . LYS A 1 92 ? -23.305 9.177 36.379 1.00 76.75 92 LYS A O 1
ATOM 734 N N . THR A 1 93 ? -22.456 10.310 3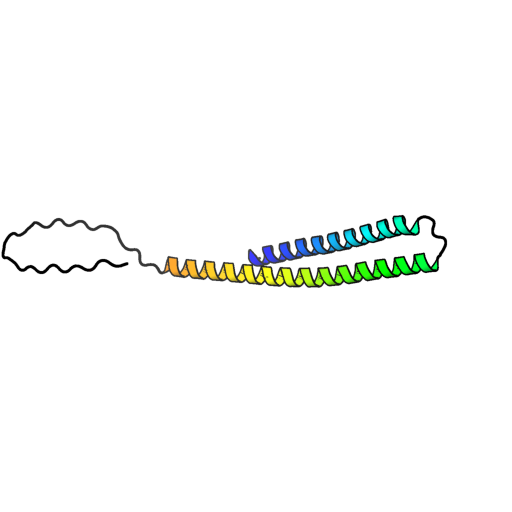4.652 1.00 74.44 93 THR A N 1
ATOM 735 C CA . THR A 1 93 ? -22.926 11.621 35.142 1.00 74.44 93 THR A CA 1
ATOM 736 C C . THR A 1 93 ? -24.404 11.871 34.837 1.00 74.44 93 THR A C 1
ATOM 738 O O . THR A 1 93 ? -25.067 12.603 35.576 1.00 74.44 93 THR A O 1
ATOM 741 N N . ALA A 1 94 ? -24.948 11.258 33.784 1.00 72.44 94 ALA A N 1
ATOM 742 C CA . ALA A 1 94 ? -26.377 11.267 33.493 1.00 72.44 94 ALA A CA 1
ATOM 743 C C . ALA A 1 94 ? -27.168 10.398 34.484 1.00 72.44 94 ALA A C 1
ATOM 745 O O . ALA A 1 94 ? -28.210 10.836 34.967 1.00 72.44 94 ALA A O 1
ATOM 746 N N . GLU A 1 95 ? -26.646 9.222 34.835 1.00 68.69 95 GLU A N 1
ATOM 747 C CA . GLU A 1 95 ? -27.278 8.279 35.765 1.00 68.69 95 GLU A CA 1
ATOM 748 C C . GLU A 1 95 ? -27.339 8.822 37.208 1.00 68.69 95 GLU A C 1
ATOM 750 O O . GLU A 1 95 ? -28.335 8.647 37.905 1.00 68.69 95 GLU A O 1
ATOM 755 N N . ASN A 1 96 ? -26.330 9.594 37.630 1.00 65.44 96 ASN A N 1
ATOM 756 C CA . ASN A 1 96 ? -26.273 10.212 38.962 1.00 65.44 96 ASN A CA 1
ATOM 757 C C . ASN A 1 96 ? -27.037 11.548 39.091 1.00 65.44 96 ASN A C 1
ATOM 759 O O . ASN A 1 96 ? -26.922 12.230 40.114 1.00 65.44 96 ASN A O 1
ATOM 763 N N . ARG A 1 97 ? -27.803 11.973 38.077 1.00 61.31 97 ARG A N 1
ATOM 764 C CA . ARG A 1 97 ? -28.518 13.259 38.111 1.00 61.31 97 ARG A CA 1
ATOM 765 C C . ARG A 1 97 ? -29.829 13.116 38.913 1.00 61.31 97 ARG A C 1
ATOM 767 O O . ARG A 1 97 ? -30.690 12.337 38.508 1.00 61.31 97 ARG A O 1
ATOM 774 N N . PRO A 1 98 ? -30.049 13.864 40.018 1.00 59.84 98 PRO A N 1
ATOM 775 C CA . PRO A 1 98 ? -31.281 13.746 40.797 1.00 59.84 98 PRO A CA 1
ATOM 776 C C . PRO A 1 98 ? -32.496 14.127 39.945 1.00 59.84 98 PRO A C 1
ATOM 778 O O . PRO A 1 98 ? -32.538 15.224 39.381 1.00 59.84 98 PRO A O 1
ATOM 781 N N . LEU A 1 99 ? -33.501 13.249 39.878 1.00 60.81 99 LEU A N 1
ATOM 782 C CA . LEU A 1 99 ? -34.797 13.538 39.259 1.00 60.81 99 LEU A CA 1
ATOM 783 C C . LEU A 1 99 ? -35.447 14.724 39.987 1.00 60.81 99 LEU A C 1
ATOM 785 O O . LEU A 1 99 ? -36.077 14.560 41.034 1.00 60.81 99 LEU A O 1
ATOM 789 N N . ARG A 1 100 ? -35.311 15.943 39.451 1.00 61.28 100 ARG A N 1
ATOM 790 C CA . ARG A 1 100 ? -36.108 17.084 39.918 1.00 61.28 100 ARG A CA 1
ATOM 791 C C . ARG A 1 100 ? -37.573 16.808 39.580 1.00 61.28 100 ARG A C 1
ATOM 793 O O . ARG A 1 100 ? -37.989 16.966 38.437 1.00 61.28 100 ARG A O 1
ATOM 800 N N . ARG A 1 101 ? -38.354 16.390 40.585 1.00 47.03 101 ARG A N 1
ATOM 801 C CA . ARG A 1 101 ? -39.820 16.323 40.506 1.00 47.03 101 ARG A CA 1
ATOM 802 C C . ARG A 1 101 ? -40.361 17.708 40.153 1.00 47.03 101 ARG A C 1
ATOM 804 O O . ARG A 1 101 ? -40.193 18.654 40.919 1.00 47.03 101 ARG A O 1
ATOM 811 N N . ALA A 1 102 ? -41.018 17.811 39.005 1.00 52.38 102 ALA A N 1
ATOM 812 C CA . ALA A 1 102 ? -41.797 18.979 38.636 1.00 52.38 102 ALA A CA 1
ATOM 813 C C . ALA A 1 102 ? -43.178 18.930 39.314 1.00 52.38 102 ALA A C 1
ATOM 815 O O . ALA A 1 102 ? -43.883 17.931 39.208 1.00 52.38 102 ALA A O 1
ATOM 816 N N . GLY A 1 103 ? -43.562 20.039 39.953 1.00 47.91 103 GLY A N 1
ATOM 817 C CA . GLY A 1 103 ? -44.958 20.473 40.059 1.00 47.91 103 GLY A CA 1
ATOM 818 C C . GLY A 1 103 ? -45.773 19.973 41.255 1.00 47.91 103 GLY A C 1
ATOM 819 O O . GLY A 1 103 ? -46.544 19.029 41.133 1.00 47.91 103 GLY A O 1
ATOM 820 N N . GLY A 1 104 ? -45.706 20.702 42.372 1.00 36.81 104 GLY A N 1
ATOM 821 C CA . GLY A 1 104 ? -46.744 20.721 43.407 1.00 36.81 104 GLY A CA 1
ATOM 822 C C . GLY A 1 104 ? -47.338 22.126 43.504 1.00 36.81 104 GLY A C 1
ATOM 823 O O . GLY A 1 104 ? -46.676 23.053 43.955 1.00 36.81 104 GLY A O 1
ATOM 824 N N . ARG A 1 105 ? -48.566 22.279 43.013 1.00 44.53 105 ARG A N 1
ATOM 825 C CA . ARG A 1 105 ? -49.403 23.485 43.036 1.00 44.53 105 ARG A CA 1
ATOM 826 C C . ARG A 1 105 ? -49.893 23.742 44.467 1.00 44.53 105 ARG A C 1
ATOM 828 O O . ARG A 1 105 ? -50.547 22.864 45.017 1.00 44.53 105 ARG A O 1
ATOM 835 N N . THR A 1 106 ? -49.685 24.934 45.023 1.00 40.59 106 THR A N 1
ATOM 836 C CA . THR A 1 106 ? -50.505 25.444 46.140 1.00 40.59 106 THR A CA 1
ATOM 837 C C . THR A 1 106 ? -50.755 26.936 45.971 1.00 40.59 106 THR A C 1
ATOM 839 O O . THR A 1 106 ? -49.837 27.748 46.056 1.00 40.59 106 THR A O 1
ATOM 842 N N . GLU A 1 107 ? -52.021 27.267 45.717 1.00 43.59 107 GLU A N 1
ATOM 843 C CA . GLU A 1 107 ? -52.582 28.598 45.920 1.00 43.59 107 GLU A CA 1
ATOM 844 C C . GLU A 1 107 ? -52.499 29.004 47.400 1.00 43.59 107 GLU A C 1
ATOM 846 O O . GLU A 1 107 ? -52.736 28.186 48.289 1.00 43.59 107 GLU A O 1
ATOM 851 N N . GLY A 1 108 ? -52.232 30.285 47.657 1.00 36.62 108 GLY A N 1
ATOM 852 C CA . GLY A 1 108 ? -52.321 30.917 48.973 1.00 36.62 108 GLY A CA 1
ATOM 853 C C . GLY A 1 108 ? -52.364 32.442 48.822 1.00 36.62 108 GLY A C 1
ATOM 854 O O . GLY A 1 108 ? -51.470 33.027 48.230 1.00 36.62 108 GLY A O 1
ATOM 855 N N . LYS A 1 109 ? -53.460 33.041 49.293 1.00 39.97 109 LYS A N 1
ATOM 856 C CA . LYS A 1 109 ? -54.013 34.392 49.046 1.00 39.97 109 LYS A CA 1
ATOM 857 C C . LYS A 1 109 ? -53.146 35.614 49.452 1.00 39.97 109 LYS A C 1
ATOM 859 O O . LYS A 1 109 ? -52.217 35.465 50.240 1.00 39.97 109 LYS A O 1
ATOM 864 N N . PRO A 1 110 ? -53.492 36.833 48.965 1.00 46.28 110 PRO A N 1
ATOM 865 C CA . PRO A 1 110 ? -52.709 38.060 49.143 1.00 46.28 110 PRO A CA 1
ATOM 866 C C . PRO A 1 110 ? -53.005 38.769 50.474 1.00 46.28 110 PRO A C 1
ATOM 868 O O . PRO A 1 110 ? -54.154 38.806 50.917 1.00 46.28 110 PRO A O 1
ATOM 871 N N . LEU A 1 111 ? -51.992 39.405 51.070 1.00 40.31 111 LEU A N 1
ATOM 872 C CA . LEU A 1 111 ? -52.153 40.345 52.184 1.00 40.31 111 LEU A CA 1
ATOM 873 C C . LEU A 1 111 ? -51.532 41.704 51.836 1.00 40.31 111 LEU A C 1
ATOM 875 O O . LEU A 1 111 ? -50.503 41.802 51.174 1.00 40.31 111 LEU A O 1
ATOM 879 N N . ARG A 1 112 ? -52.266 42.738 52.241 1.00 35.66 112 ARG A N 1
ATOM 880 C CA . ARG A 1 112 ? -52.257 44.136 51.807 1.00 35.66 112 ARG A CA 1
ATOM 881 C C . ARG A 1 112 ? -51.660 45.025 52.904 1.00 35.66 112 ARG A C 1
ATOM 883 O O . ARG A 1 112 ? -51.970 44.799 54.069 1.00 35.66 112 ARG A O 1
ATOM 890 N N . GLY A 1 113 ? -50.965 46.087 52.486 1.00 33.38 113 GLY A N 1
ATOM 891 C CA . GLY A 1 113 ? -50.634 47.286 53.277 1.00 33.38 113 GLY A CA 1
ATOM 892 C C . GLY A 1 113 ? -49.264 47.228 53.956 1.00 33.38 113 GLY A C 1
ATOM 893 O O . GLY A 1 113 ? -48.860 46.178 54.428 1.00 33.38 113 GLY A O 1
ATOM 894 N N . GLU A 1 114 ? -48.480 48.292 54.077 1.00 36.06 114 GLU A N 1
ATOM 895 C CA . GLU A 1 114 ? -48.477 49.668 53.562 1.00 36.06 114 GLU A CA 1
ATOM 896 C C . GLU A 1 114 ? -47.145 50.292 54.051 1.00 36.06 114 GLU A C 1
ATOM 898 O O . GLU A 1 114 ? -46.534 49.760 54.976 1.00 36.06 114 GLU A O 1
ATOM 903 N N . HIS A 1 115 ? -46.757 51.434 53.472 1.00 37.22 115 HIS A N 1
ATOM 904 C CA . HIS A 1 115 ? -45.590 52.288 53.779 1.00 37.22 115 HIS A CA 1
ATOM 905 C C . HIS A 1 115 ? -44.221 51.897 53.189 1.00 37.22 115 HIS A C 1
ATOM 907 O O . HIS A 1 115 ? -43.776 50.772 53.356 1.00 37.22 115 HIS A O 1
ATOM 913 N N . VAL A 1 116 ? -43.393 52.769 52.594 1.00 36.09 116 VAL A N 1
ATOM 914 C CA . VAL A 1 116 ? -43.430 54.095 51.919 1.00 36.09 116 VAL A CA 1
ATOM 915 C C . VAL A 1 116 ? -41.947 54.523 51.888 1.00 36.09 116 VAL A C 1
ATOM 917 O O . VAL A 1 116 ? -41.325 54.528 52.942 1.00 36.09 116 VAL A O 1
ATOM 920 N N . THR A 1 117 ? -41.435 54.828 50.681 1.00 39.22 117 THR A N 1
ATOM 921 C CA . THR A 1 117 ? -40.249 55.653 50.302 1.00 39.22 117 THR A CA 1
ATOM 922 C C . THR A 1 117 ? -38.883 55.332 50.947 1.00 39.22 117 THR A C 1
ATOM 924 O O . THR A 1 117 ? -38.747 55.228 52.151 1.00 39.22 117 THR A O 1
ATOM 927 N N . ASP A 1 118 ? -37.799 55.155 50.186 1.00 41.50 118 ASP A N 1
ATOM 928 C CA . ASP A 1 118 ? -37.105 56.302 49.597 1.00 41.50 118 ASP A CA 1
ATOM 929 C C . ASP A 1 118 ? -36.282 56.005 48.336 1.00 41.50 118 ASP A C 1
ATOM 931 O O . ASP A 1 118 ? -35.772 54.912 48.089 1.00 41.50 118 ASP A O 1
ATOM 935 N N . LEU A 1 119 ? -36.180 57.066 47.538 1.00 37.38 119 LEU A N 1
ATOM 936 C CA . LEU A 1 119 ? -35.434 57.199 46.299 1.00 37.38 119 LEU A CA 1
ATOM 937 C C . LEU A 1 119 ? -33.914 57.098 46.504 1.00 37.38 119 LEU A C 1
ATOM 939 O O . LEU A 1 119 ? -33.375 57.759 47.381 1.00 37.38 119 LEU A O 1
ATOM 943 N N . ALA A 1 120 ? -33.213 56.473 45.553 1.00 47.38 120 ALA A N 1
ATOM 944 C CA . ALA A 1 120 ? -32.073 57.110 44.881 1.00 47.38 120 ALA A CA 1
ATOM 945 C C . ALA A 1 120 ? -31.694 56.349 43.599 1.00 47.38 120 ALA A C 1
ATOM 947 O O . ALA A 1 120 ? -31.222 55.216 43.621 1.00 47.38 120 ALA A O 1
ATOM 948 N N . LYS A 1 121 ? -31.902 57.022 42.465 1.00 46.03 121 LYS A N 1
ATOM 949 C CA . LYS A 1 121 ? -31.334 56.701 41.153 1.00 46.03 121 LYS A CA 1
ATOM 950 C C . LYS A 1 121 ? -29.840 57.020 41.159 1.00 46.03 121 LYS A C 1
ATOM 952 O O . LYS A 1 121 ? -29.527 58.168 41.432 1.00 46.03 121 LYS A O 1
ATOM 957 N N . VAL A 1 122 ? -28.987 56.095 40.718 1.00 48.16 122 VAL A N 1
ATOM 958 C CA . VAL A 1 122 ? -27.797 56.323 39.861 1.00 48.16 122 VAL A CA 1
ATOM 959 C C . VAL A 1 122 ? -27.496 54.937 39.249 1.00 48.16 122 VAL A C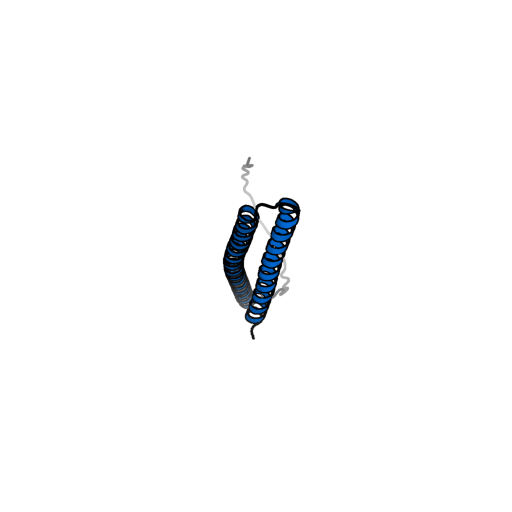 1
ATOM 961 O O . VAL A 1 122 ? -27.334 53.985 39.994 1.00 48.16 122 VAL A O 1
ATOM 964 N N . GLY A 1 123 ? -27.530 54.645 37.949 1.00 37.06 123 GLY A N 1
ATOM 965 C CA . GLY A 1 123 ? -27.162 55.453 36.797 1.00 37.06 123 GLY A CA 1
ATOM 966 C C . GLY A 1 123 ? -25.724 55.137 36.370 1.00 37.06 123 GLY A C 1
ATOM 967 O O . GLY A 1 123 ? -24.870 56.001 36.511 1.00 37.06 123 GLY A O 1
ATOM 968 N N . TYR A 1 124 ? -25.435 53.928 35.868 1.00 46.03 124 TYR A N 1
ATOM 969 C CA . TYR A 1 124 ? -24.200 53.679 35.112 1.00 46.03 124 TYR A CA 1
ATOM 970 C C . TYR A 1 124 ? -24.443 52.680 33.975 1.00 46.03 124 TYR A C 1
ATOM 972 O O . TYR A 1 124 ? -24.929 51.571 34.196 1.00 46.03 124 TYR A O 1
ATOM 980 N N . VAL A 1 125 ? -24.146 53.129 32.756 1.00 46.47 125 VAL A N 1
ATOM 981 C CA . VAL A 1 125 ? -24.239 52.398 31.486 1.00 46.47 125 VAL A CA 1
ATOM 982 C C . VAL A 1 125 ? -22.809 52.026 31.078 1.00 46.47 125 VAL A C 1
ATOM 984 O O . VAL A 1 125 ? -21.957 52.914 31.107 1.00 46.47 125 VAL A O 1
ATOM 987 N N . PRO A 1 126 ? -22.519 50.768 30.708 1.00 46.69 126 PRO A N 1
ATOM 988 C CA . PRO A 1 126 ? -21.196 50.378 30.240 1.00 46.69 126 PRO A CA 1
ATOM 989 C C . PRO A 1 126 ? -21.028 50.640 28.737 1.00 46.69 126 PRO A C 1
ATOM 991 O O . PRO A 1 126 ? -21.931 50.367 27.942 1.00 46.69 126 PRO A O 1
ATOM 994 N N . SER A 1 127 ? -19.837 51.106 28.368 1.00 48.50 127 SER A N 1
ATOM 995 C CA . SER A 1 127 ? -19.224 50.951 27.044 1.00 48.50 127 SER A CA 1
ATOM 996 C C . SER A 1 127 ? -17.818 50.413 27.238 1.00 48.50 127 SER A C 1
ATOM 998 O O . SER A 1 127 ? -17.119 51.021 28.082 1.00 48.50 127 SER A O 1
#

Secondary structure (DSSP, 8-state):
--HHHHHHHHHHHHHHHHHHHHHHHHHHHHHHHHHHHHTT---HHHHHHHHHHHHHHHHHHHHHHHHHHHHHHHHHHHHHHHHHHHHHHHHHHHHTS------------------------------

Radius of gyration: 36.3 Å; chains: 1; bounding box: 78×67×82 Å